Protein AF-U4UWJ4-F1 (afdb_monomer)

Structure (mmCIF, N/CA/C/O backbone):
data_AF-U4UWJ4-F1
#
_entry.id   AF-U4UWJ4-F1
#
loop_
_atom_site.group_PDB
_atom_site.id
_atom_site.type_symbol
_atom_site.label_atom_id
_atom_site.label_alt_id
_atom_site.label_comp_id
_atom_site.label_asym_id
_atom_site.label_entity_id
_atom_site.label_seq_id
_atom_site.pdbx_PDB_ins_code
_atom_site.Cartn_x
_atom_site.Cartn_y
_atom_site.Cartn_z
_atom_site.occupancy
_atom_site.B_iso_or_equiv
_atom_site.auth_seq_id
_atom_site.auth_comp_id
_atom_site.auth_asym_id
_atom_site.auth_atom_id
_atom_site.pdbx_PDB_model_num
ATOM 1 N N . MET A 1 1 ? 10.720 -5.783 -11.224 1.00 60.53 1 MET A N 1
ATOM 2 C CA . MET A 1 1 ? 9.541 -5.740 -10.336 1.00 60.53 1 MET A CA 1
ATOM 3 C C . MET A 1 1 ? 8.303 -5.555 -11.179 1.00 60.53 1 MET A C 1
ATOM 5 O O . MET A 1 1 ? 8.423 -4.921 -12.229 1.00 60.53 1 MET A O 1
ATOM 9 N N . PRO A 1 2 ? 7.151 -6.099 -10.766 1.00 63.72 2 PRO A N 1
ATOM 10 C CA . PRO A 1 2 ? 5.907 -5.846 -11.475 1.00 63.72 2 PRO A CA 1
ATOM 11 C C . PRO A 1 2 ? 5.625 -4.332 -11.503 1.00 63.72 2 PRO A C 1
ATOM 13 O O . PRO A 1 2 ? 5.924 -3.612 -10.550 1.00 63.72 2 PRO A O 1
ATOM 16 N N . HIS A 1 3 ? 5.117 -3.851 -12.639 1.00 68.00 3 HIS A N 1
ATOM 17 C CA . HIS A 1 3 ? 4.634 -2.475 -12.829 1.00 68.00 3 HIS A CA 1
ATOM 18 C C . HIS A 1 3 ? 5.666 -1.339 -12.682 1.00 68.00 3 HIS A C 1
ATOM 20 O O . HIS A 1 3 ? 5.296 -0.204 -12.399 1.00 68.00 3 HIS A O 1
ATOM 26 N N . GLY A 1 4 ? 6.963 -1.617 -12.857 1.00 71.25 4 GLY A N 1
ATOM 27 C CA . GLY A 1 4 ? 8.007 -0.579 -12.810 1.00 71.25 4 GLY A CA 1
ATOM 28 C C . GLY A 1 4 ? 8.296 -0.020 -11.411 1.00 71.25 4 GLY A C 1
ATOM 29 O O . GLY A 1 4 ? 9.042 0.944 -11.279 1.00 71.25 4 GLY A O 1
ATOM 30 N N . ILE A 1 5 ? 7.742 -0.635 -10.364 1.00 77.94 5 ILE A N 1
ATOM 31 C CA . ILE A 1 5 ? 7.975 -0.244 -8.970 1.00 77.94 5 ILE A CA 1
ATOM 32 C C . ILE A 1 5 ? 9.401 -0.642 -8.580 1.00 77.94 5 ILE A C 1
ATOM 34 O O . ILE A 1 5 ? 9.786 -1.791 -8.769 1.00 77.94 5 ILE A O 1
ATOM 38 N N . GLU A 1 6 ? 10.207 0.254 -8.015 1.00 79.12 6 GLU A N 1
ATOM 39 C CA . GLU A 1 6 ? 11.548 -0.139 -7.569 1.00 79.12 6 GLU A CA 1
ATOM 40 C C . GLU A 1 6 ? 11.476 -1.270 -6.522 1.00 79.12 6 GLU A C 1
ATOM 42 O O . GLU A 1 6 ? 10.643 -1.211 -5.618 1.00 79.12 6 GLU A O 1
ATOM 47 N N . PRO A 1 7 ? 12.352 -2.294 -6.583 1.00 78.81 7 PRO A N 1
ATOM 48 C CA . PRO A 1 7 ? 12.421 -3.374 -5.591 1.00 78.81 7 PRO A CA 1
ATOM 49 C C . PRO A 1 7 ? 12.356 -2.878 -4.150 1.00 78.81 7 PRO A C 1
ATOM 51 O O . PRO A 1 7 ? 11.627 -3.417 -3.317 1.00 78.81 7 PRO A O 1
ATOM 54 N N . LEU A 1 8 ? 13.132 -1.827 -3.893 1.00 79.69 8 LEU A N 1
ATOM 55 C CA . LEU A 1 8 ? 13.340 -1.216 -2.591 1.00 79.69 8 LEU A CA 1
ATOM 56 C C . LEU A 1 8 ? 12.312 -0.122 -2.282 1.00 79.69 8 LEU A C 1
ATOM 58 O O . LEU A 1 8 ? 12.345 0.440 -1.186 1.00 79.69 8 LEU A O 1
ATOM 62 N N . ALA A 1 9 ? 11.381 0.159 -3.198 1.00 82.12 9 ALA A N 1
ATOM 63 C CA . ALA A 1 9 ? 10.250 1.016 -2.894 1.00 82.12 9 ALA A CA 1
ATOM 64 C C . ALA A 1 9 ? 9.432 0.398 -1.759 1.00 82.12 9 ALA A C 1
ATOM 66 O O . ALA A 1 9 ? 9.338 -0.824 -1.599 1.00 82.12 9 ALA A O 1
ATOM 67 N N . ARG A 1 10 ? 8.832 1.263 -0.950 1.00 85.44 10 ARG A N 1
ATOM 68 C CA . ARG A 1 10 ? 7.936 0.852 0.126 1.00 85.44 10 ARG A CA 1
ATOM 69 C C . ARG A 1 10 ? 6.506 0.799 -0.390 1.00 85.44 10 ARG A C 1
ATOM 71 O O . ARG A 1 10 ? 6.108 1.631 -1.204 1.00 85.44 10 ARG A O 1
ATOM 78 N N . ALA A 1 11 ? 5.733 -0.142 0.131 1.00 88.31 11 ALA A N 1
ATOM 79 C CA . ALA A 1 11 ? 4.311 -0.265 -0.130 1.00 88.31 11 ALA A CA 1
ATOM 80 C C . ALA A 1 11 ? 3.544 -0.477 1.178 1.00 88.31 11 ALA A C 1
ATOM 82 O O . ALA A 1 11 ? 4.015 -1.176 2.079 1.00 88.31 11 ALA A O 1
ATOM 83 N N . VAL A 1 12 ? 2.367 0.137 1.262 1.00 91.38 12 VAL A N 1
ATOM 84 C CA . VAL A 1 12 ? 1.396 -0.083 2.333 1.00 91.38 12 VAL A CA 1
ATOM 85 C C . VAL A 1 12 ? 0.508 -1.238 1.919 1.00 91.38 12 VAL A C 1
ATOM 87 O O . VAL A 1 12 ? -0.174 -1.151 0.901 1.00 91.38 12 VAL A O 1
ATOM 90 N N . ARG A 1 13 ? 0.505 -2.308 2.703 1.00 92.50 13 ARG A N 1
ATOM 91 C CA . ARG A 1 13 ? -0.380 -3.449 2.525 1.00 92.50 13 ARG A CA 1
ATOM 92 C C . ARG A 1 13 ? -1.577 -3.329 3.454 1.00 92.50 13 ARG A C 1
ATOM 94 O O . ARG A 1 13 ? -1.409 -3.191 4.662 1.00 92.50 13 ARG A O 1
ATOM 101 N N . VAL A 1 14 ? -2.769 -3.498 2.897 1.00 93.25 14 VAL A N 1
ATOM 102 C CA . VAL A 1 14 ? -4.011 -3.701 3.646 1.00 93.25 14 VAL A CA 1
ATOM 103 C C . VAL A 1 14 ? -4.664 -4.975 3.127 1.00 93.25 14 VAL A C 1
ATOM 105 O O . VAL A 1 14 ? -5.050 -5.061 1.960 1.00 93.25 14 VAL A O 1
ATOM 108 N N . GLY A 1 15 ? -4.750 -6.002 3.974 1.00 91.38 15 GLY A N 1
ATOM 109 C CA . GLY A 1 15 ? -5.221 -7.322 3.548 1.00 91.38 15 GLY A CA 1
ATOM 110 C C . GLY A 1 15 ? -4.371 -7.883 2.401 1.00 91.38 15 GLY A C 1
ATOM 111 O O . GLY A 1 15 ? -3.159 -8.028 2.538 1.00 91.38 15 GLY A O 1
ATOM 112 N N . ASN A 1 16 ? -4.991 -8.194 1.262 1.00 91.94 16 ASN A N 1
ATOM 113 C CA . ASN A 1 16 ? -4.293 -8.714 0.076 1.00 91.94 16 ASN A CA 1
ATOM 114 C C . ASN A 1 16 ? -3.971 -7.633 -0.977 1.00 91.94 16 ASN A C 1
ATOM 116 O O . ASN A 1 16 ? -3.728 -7.944 -2.140 1.00 91.94 16 ASN A O 1
ATOM 120 N N . ARG A 1 17 ? -4.029 -6.352 -0.602 1.00 93.06 17 ARG A N 1
ATOM 121 C CA . ARG A 1 17 ? -3.802 -5.222 -1.509 1.00 93.06 17 ARG A CA 1
ATOM 122 C C . ARG A 1 17 ? -2.608 -4.404 -1.062 1.00 93.06 17 ARG A C 1
ATOM 124 O O . ARG A 1 17 ? -2.411 -4.244 0.141 1.00 93.06 17 ARG A O 1
ATOM 131 N N . ALA A 1 18 ? -1.850 -3.870 -2.015 1.00 92.94 18 ALA A N 1
ATOM 132 C CA . ALA A 1 18 ? -0.689 -3.036 -1.734 1.00 92.94 18 ALA A CA 1
ATOM 133 C C . ALA A 1 18 ? -0.675 -1.746 -2.556 1.00 92.94 18 ALA A C 1
ATOM 135 O O . ALA A 1 18 ? -0.790 -1.781 -3.778 1.00 92.94 18 ALA A O 1
ATOM 136 N N . TRP A 1 19 ? -0.448 -0.622 -1.879 1.00 92.12 19 TRP A N 1
ATOM 137 C CA . TRP A 1 19 ? -0.287 0.701 -2.473 1.00 92.12 19 TRP A CA 1
ATOM 138 C C . TRP A 1 19 ? 1.177 1.134 -2.355 1.00 92.12 19 TRP A C 1
ATOM 140 O O . TRP A 1 19 ? 1.681 1.268 -1.234 1.00 92.12 19 TRP A O 1
ATOM 150 N N . PRO A 1 20 ? 1.897 1.363 -3.465 1.00 88.88 20 PRO A N 1
ATOM 151 C CA . PRO A 1 20 ? 3.254 1.887 -3.401 1.00 88.88 20 PRO A CA 1
ATOM 152 C C . PRO A 1 20 ? 3.252 3.318 -2.852 1.00 88.88 20 PRO A C 1
ATOM 154 O O . PRO A 1 20 ? 2.441 4.149 -3.260 1.00 88.88 20 PRO A O 1
ATOM 157 N N . LEU A 1 21 ? 4.200 3.637 -1.966 1.00 83.12 21 LEU A N 1
ATOM 158 C CA . LEU A 1 21 ? 4.300 4.967 -1.349 1.00 83.12 21 LEU A CA 1
ATOM 159 C C . LEU A 1 21 ? 4.510 6.081 -2.384 1.00 83.12 21 LEU A C 1
ATOM 161 O O . LEU A 1 21 ? 4.118 7.219 -2.141 1.00 83.12 21 LEU A O 1
ATOM 165 N N . SER A 1 22 ? 5.059 5.756 -3.557 1.00 80.88 22 SER A N 1
ATOM 166 C CA . SER A 1 22 ? 5.197 6.689 -4.676 1.00 80.88 22 SER A CA 1
ATOM 167 C C . SER A 1 22 ? 3.864 7.304 -5.122 1.00 80.88 22 SER A C 1
ATOM 169 O O . SER A 1 22 ? 3.887 8.376 -5.716 1.00 80.88 22 SER A O 1
ATOM 171 N N . ARG A 1 23 ? 2.711 6.699 -4.790 1.00 83.75 23 ARG A N 1
ATOM 172 C CA . ARG A 1 23 ? 1.372 7.264 -5.043 1.00 83.75 23 ARG A CA 1
ATOM 173 C C . ARG A 1 23 ? 1.096 8.553 -4.261 1.00 83.75 23 ARG A C 1
ATOM 175 O O . ARG A 1 23 ? 0.297 9.362 -4.703 1.00 83.75 23 ARG A O 1
ATOM 182 N N . PHE A 1 24 ? 1.764 8.768 -3.128 1.00 80.00 24 PHE A N 1
ATOM 183 C CA . PHE A 1 24 ? 1.680 10.019 -2.361 1.00 80.00 24 PHE A CA 1
ATOM 184 C C . PHE A 1 24 ? 2.620 11.114 -2.905 1.00 80.00 24 PHE A C 1
ATOM 186 O O . PHE A 1 24 ? 2.730 12.201 -2.334 1.00 80.00 24 PHE A O 1
ATOM 193 N N . SER A 1 25 ? 3.330 10.848 -4.009 1.00 74.50 25 SER A N 1
ATOM 194 C CA . SER A 1 25 ? 4.150 11.865 -4.677 1.00 74.50 25 SER A CA 1
ATOM 195 C C . SER A 1 25 ? 3.264 12.942 -5.309 1.00 74.50 25 SER A C 1
ATOM 197 O O . SER A 1 25 ? 2.078 12.738 -5.547 1.00 74.50 25 SER A O 1
ATOM 199 N N . GLY A 1 26 ? 3.826 14.126 -5.564 1.00 70.94 26 GLY A N 1
ATOM 200 C CA . GLY A 1 26 ? 3.073 15.233 -6.172 1.00 70.94 26 GLY A CA 1
ATOM 201 C C . GLY A 1 26 ? 2.089 15.944 -5.233 1.00 70.94 26 GLY A C 1
ATOM 202 O O . GLY A 1 26 ? 1.333 16.796 -5.682 1.00 70.94 26 GLY A O 1
ATOM 203 N N . GLY A 1 27 ? 2.116 15.642 -3.931 1.00 73.12 27 GLY A N 1
ATOM 204 C CA . GLY A 1 27 ? 1.284 16.309 -2.920 1.00 73.12 27 GLY A CA 1
ATOM 205 C C . GLY A 1 27 ? -0.070 15.676 -2.660 1.00 73.12 27 GLY A C 1
ATOM 206 O O . GLY A 1 27 ? -0.918 16.276 -2.001 1.00 73.12 27 GLY A O 1
ATOM 207 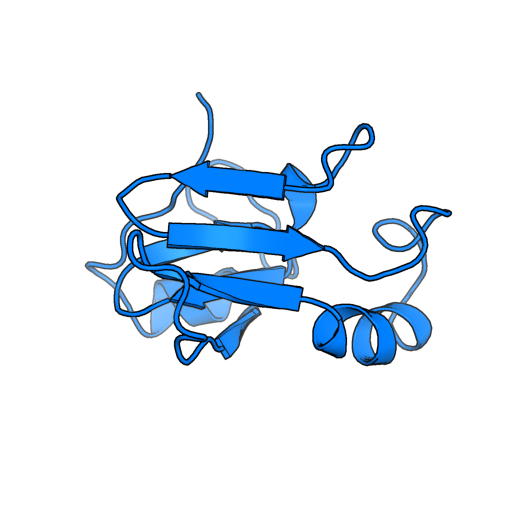N N . ILE A 1 28 ? -0.251 14.438 -3.109 1.00 82.12 28 ILE A N 1
ATOM 208 C CA . ILE A 1 28 ? -1.388 13.610 -2.727 1.00 82.12 28 ILE A CA 1
ATOM 209 C C . ILE A 1 28 ? -1.240 13.246 -1.244 1.00 82.12 28 ILE A C 1
ATOM 211 O O . ILE A 1 28 ? -0.244 12.655 -0.831 1.00 82.12 28 ILE A O 1
ATOM 215 N N . ARG A 1 29 ? -2.232 13.618 -0.428 1.00 83.56 29 ARG A N 1
ATOM 216 C CA . ARG A 1 29 ? -2.257 13.344 1.025 1.00 83.56 29 ARG A CA 1
ATOM 217 C C . ARG A 1 29 ? -3.252 12.256 1.409 1.00 83.56 29 ARG A C 1
ATOM 219 O O . ARG A 1 29 ? -3.174 11.718 2.508 1.00 83.56 29 ARG A O 1
ATOM 226 N N . GLU A 1 30 ? -4.187 11.946 0.521 1.00 88.62 30 GLU A N 1
ATOM 227 C CA . GLU A 1 30 ? -5.250 10.977 0.749 1.00 88.62 30 GLU A CA 1
ATOM 228 C C . GLU A 1 30 ? -5.512 10.197 -0.538 1.00 88.62 30 GLU A C 1
ATOM 230 O O . GLU A 1 30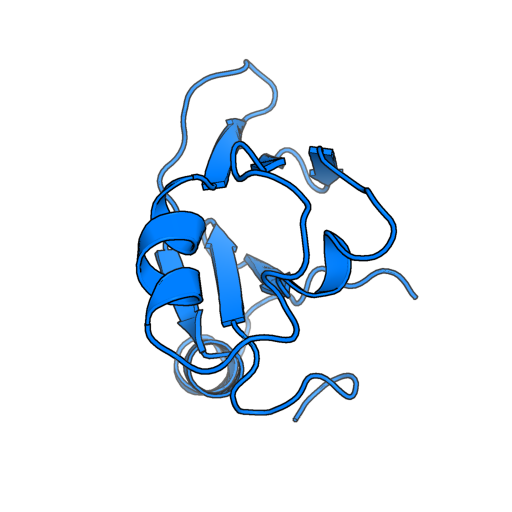 ? -5.612 10.786 -1.613 1.00 88.62 30 GLU A O 1
ATOM 235 N N . ILE A 1 31 ? -5.628 8.878 -0.414 1.00 89.38 31 ILE A N 1
ATOM 236 C CA . ILE A 1 31 ? -5.990 7.960 -1.49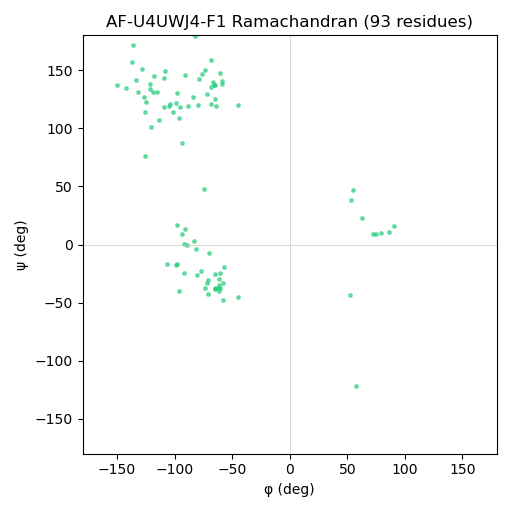1 1.00 89.38 31 ILE A CA 1
ATOM 237 C C . ILE A 1 31 ? -7.197 7.168 -1.010 1.00 89.38 31 ILE A C 1
ATOM 239 O O . ILE A 1 31 ? -7.129 6.515 0.029 1.00 89.38 31 ILE A O 1
ATOM 243 N N . LYS A 1 32 ? -8.301 7.222 -1.755 1.00 91.62 32 LYS A N 1
ATOM 244 C CA . LYS A 1 32 ? -9.509 6.438 -1.478 1.00 91.62 32 LYS A CA 1
ATOM 245 C C . LYS A 1 32 ? -9.713 5.445 -2.596 1.00 91.62 32 LYS A C 1
ATOM 247 O O . LYS A 1 32 ? -10.087 5.832 -3.698 1.00 91.62 32 LYS A O 1
ATOM 252 N N . GLU A 1 33 ? -9.459 4.177 -2.315 1.00 91.00 33 GLU A N 1
ATOM 253 C CA . GLU A 1 33 ? -9.530 3.149 -3.336 1.00 91.00 33 GLU A CA 1
ATOM 254 C C . GLU A 1 33 ? -9.935 1.801 -2.755 1.00 91.00 33 GLU A C 1
ATOM 256 O O . GLU A 1 33 ? -9.462 1.371 -1.704 1.00 91.00 33 GLU A O 1
ATOM 261 N N . ALA A 1 34 ? -10.831 1.121 -3.470 1.00 89.25 34 ALA A N 1
ATOM 262 C CA . ALA A 1 34 ? -11.278 -0.228 -3.153 1.00 89.25 34 ALA A CA 1
ATOM 263 C C . ALA A 1 34 ? -11.787 -0.402 -1.699 1.00 89.25 34 ALA A C 1
ATOM 265 O O . ALA A 1 34 ? -11.550 -1.433 -1.068 1.00 89.25 34 ALA A O 1
ATOM 266 N N . GLY A 1 35 ? -12.486 0.613 -1.181 1.00 89.62 35 GLY A N 1
ATOM 267 C CA . GLY A 1 35 ? -13.051 0.629 0.173 1.00 89.62 35 GLY A CA 1
ATOM 268 C C . GLY A 1 35 ? -12.045 0.947 1.285 1.00 89.62 35 GLY A C 1
ATOM 269 O O . GLY A 1 35 ? -12.360 0.808 2.463 1.00 89.62 35 GLY A O 1
ATOM 270 N N . VAL A 1 36 ? -10.827 1.368 0.930 1.00 92.88 36 VAL A N 1
ATOM 271 C CA . VAL A 1 36 ? -9.789 1.779 1.878 1.00 92.88 36 VAL A CA 1
ATOM 272 C C . VAL A 1 36 ? -9.416 3.236 1.635 1.00 92.88 36 VAL A C 1
ATOM 274 O O . VAL A 1 36 ? -9.135 3.645 0.510 1.00 92.88 36 VAL A O 1
ATOM 277 N N . THR A 1 37 ? -9.377 4.016 2.708 1.00 93.25 37 THR A N 1
ATOM 278 C CA . THR A 1 37 ? -8.820 5.367 2.727 1.00 93.25 37 THR A CA 1
ATOM 279 C C . THR A 1 37 ? -7.429 5.312 3.340 1.00 93.25 37 THR A C 1
ATOM 281 O O . THR A 1 37 ? -7.290 5.012 4.525 1.00 93.25 37 THR A O 1
ATOM 284 N N . LEU A 1 38 ? -6.399 5.602 2.550 1.00 90.81 38 LEU A N 1
ATOM 285 C CA . LEU A 1 38 ? -5.038 5.792 3.029 1.00 90.81 38 LEU A CA 1
ATOM 286 C C . LEU A 1 38 ? -4.759 7.288 3.161 1.00 90.81 38 LEU A C 1
ATOM 288 O O . LEU A 1 38 ? -4.835 8.028 2.182 1.00 90.81 38 LEU A O 1
ATOM 292 N N . THR A 1 39 ? -4.396 7.730 4.357 1.00 88.81 39 THR A N 1
ATOM 293 C CA . THR A 1 39 ? -4.049 9.120 4.652 1.00 88.81 39 THR A CA 1
ATOM 294 C C . THR A 1 39 ? -2.587 9.203 5.059 1.00 88.81 39 THR A C 1
ATOM 296 O O . THR A 1 39 ? -2.117 8.453 5.915 1.00 88.81 39 THR A O 1
ATOM 299 N N . TRP A 1 40 ? -1.866 10.140 4.456 1.00 83.44 40 TRP A N 1
ATOM 300 C CA . TRP A 1 40 ? -0.490 10.456 4.798 1.00 83.44 40 TRP A CA 1
ATOM 301 C C . TRP A 1 40 ? -0.451 11.639 5.772 1.00 83.44 40 TRP A C 1
ATOM 303 O O . TRP A 1 40 ? -0.698 12.786 5.388 1.00 83.44 40 TRP A O 1
ATOM 313 N N . GLU A 1 41 ? -0.108 11.376 7.035 1.00 75.19 41 GLU A N 1
ATOM 314 C CA . GLU A 1 41 ? 0.031 12.408 8.075 1.00 75.19 41 GLU A CA 1
ATOM 315 C C . GLU A 1 41 ? 1.468 12.961 8.188 1.00 75.19 41 GLU A C 1
ATOM 317 O O . GLU A 1 41 ? 1.743 13.835 9.007 1.00 75.19 41 GLU A O 1
ATOM 322 N N . GLY A 1 42 ? 2.410 12.490 7.363 1.00 66.06 42 GLY A N 1
ATOM 323 C CA . GLY A 1 42 ? 3.789 12.983 7.371 1.00 66.06 42 GLY A CA 1
ATOM 324 C C . GLY A 1 42 ? 3.946 14.348 6.687 1.00 66.06 42 GLY A C 1
ATOM 325 O O . GLY A 1 42 ? 3.307 14.634 5.675 1.00 66.06 42 GLY A O 1
ATOM 326 N N . GLU A 1 43 ? 4.862 15.191 7.170 1.00 57.78 43 GLU A N 1
ATOM 327 C CA . GLU A 1 43 ? 5.194 16.449 6.486 1.00 57.78 43 GLU A CA 1
ATOM 328 C C . GLU A 1 43 ? 5.815 16.181 5.105 1.00 57.78 43 GLU A C 1
ATOM 330 O O . GLU A 1 43 ? 6.876 15.546 4.982 1.00 57.78 43 GLU A O 1
ATOM 335 N N . GLN A 1 44 ? 5.119 16.685 4.082 1.00 51.69 44 GLN A N 1
ATOM 336 C CA . GLN A 1 44 ? 5.352 16.554 2.642 1.00 51.69 44 GLN A CA 1
ATOM 337 C C . GLN A 1 44 ? 6.535 17.411 2.155 1.00 51.69 44 GLN A C 1
ATOM 339 O O . GLN A 1 44 ? 6.445 18.120 1.160 1.00 51.69 44 GLN A O 1
ATOM 344 N N . SER A 1 45 ? 7.666 17.343 2.848 1.00 43.16 45 SER A N 1
ATOM 345 C CA . SER A 1 45 ? 8.910 17.942 2.373 1.00 43.16 45 SER A CA 1
ATOM 346 C C . SER A 1 45 ? 9.944 16.836 2.239 1.00 43.16 45 SER A C 1
ATOM 348 O O . SER A 1 45 ? 10.494 16.352 3.229 1.00 43.16 45 SER A O 1
ATOM 350 N N . SER A 1 46 ? 10.140 16.392 0.996 1.00 45.22 46 SER A N 1
ATOM 351 C CA . SER A 1 46 ? 11.275 15.577 0.549 1.00 45.22 46 SER A CA 1
ATOM 352 C C . SER A 1 46 ? 11.513 14.270 1.335 1.00 45.22 46 SER A C 1
ATOM 354 O O . SER A 1 46 ? 1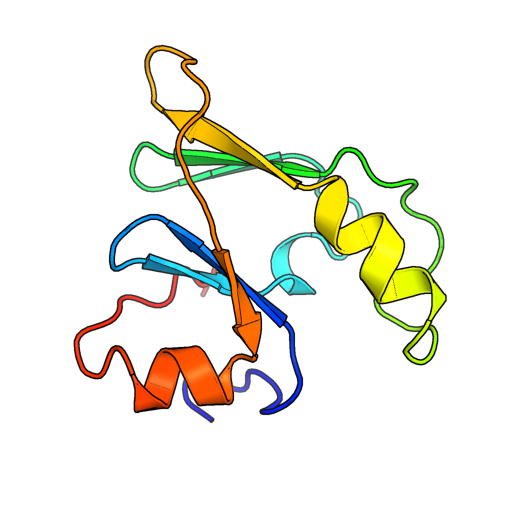2.618 13.981 1.784 1.00 45.22 46 SER A O 1
ATOM 356 N N . ALA A 1 47 ? 10.464 13.475 1.578 1.00 47.12 47 ALA A N 1
ATOM 357 C CA . ALA A 1 47 ? 10.586 12.193 2.291 1.00 47.12 47 ALA A CA 1
ATOM 358 C C . ALA A 1 47 ? 10.808 10.985 1.365 1.00 47.12 47 ALA A C 1
ATOM 360 O O . ALA A 1 47 ? 11.360 9.987 1.816 1.00 47.12 47 ALA A O 1
ATOM 361 N N . LEU A 1 48 ? 10.392 11.068 0.095 1.00 52.72 48 LEU A N 1
ATOM 362 C CA . LEU A 1 48 ? 10.622 9.995 -0.881 1.00 52.72 48 LEU A CA 1
ATOM 363 C C . LEU A 1 48 ? 12.070 9.981 -1.410 1.00 52.72 48 LEU A C 1
ATOM 365 O O . LEU A 1 48 ? 12.541 8.942 -1.850 1.00 52.72 48 LEU A O 1
ATOM 369 N N . ASP A 1 49 ? 12.759 11.124 -1.332 1.00 49.06 49 ASP A N 1
ATOM 370 C CA . ASP A 1 49 ? 14.074 11.371 -1.943 1.00 49.06 49 ASP A CA 1
ATOM 371 C C . ASP A 1 49 ? 15.250 11.209 -0.954 1.00 49.06 49 ASP A C 1
ATOM 373 O O . ASP A 1 49 ? 16.396 11.018 -1.350 1.00 49.06 49 ASP A O 1
ATOM 377 N N . GLN A 1 50 ? 14.990 11.238 0.362 1.00 44.19 50 GLN A N 1
ATOM 378 C CA . GLN A 1 50 ? 16.049 11.299 1.375 1.00 44.19 50 GLN A CA 1
ATOM 379 C C . GLN A 1 50 ? 16.305 9.959 2.082 1.00 44.19 50 GLN A C 1
ATOM 381 O O . GLN A 1 50 ? 15.449 9.370 2.743 1.00 44.19 50 GLN A O 1
ATOM 386 N N . THR A 1 51 ? 17.553 9.517 1.954 1.00 45.53 51 THR A N 1
ATOM 387 C CA . THR A 1 51 ? 18.133 8.244 2.393 1.00 45.53 51 THR A CA 1
ATOM 388 C C . THR A 1 51 ? 17.757 7.783 3.827 1.00 45.53 51 THR A C 1
ATOM 390 O O . THR A 1 51 ? 18.026 8.430 4.840 1.00 45.53 51 THR A O 1
ATOM 393 N N . SER A 1 52 ? 17.121 6.605 3.882 1.00 52.88 52 SER A N 1
ATOM 394 C CA . SER A 1 52 ? 16.963 5.597 4.958 1.00 52.88 52 SER A CA 1
ATOM 395 C C . SER A 1 52 ? 16.448 5.946 6.370 1.00 52.88 52 SER A C 1
ATOM 397 O O . SER A 1 52 ? 15.633 5.184 6.898 1.00 52.88 52 SER A O 1
ATOM 399 N N . ILE A 1 53 ? 16.867 7.026 7.036 1.00 45.88 53 ILE A N 1
ATOM 400 C CA . ILE A 1 53 ? 16.579 7.193 8.484 1.00 45.88 53 ILE A CA 1
ATOM 401 C C . ILE A 1 53 ? 15.338 8.064 8.741 1.00 45.88 53 ILE A C 1
ATOM 403 O O . ILE A 1 53 ? 14.506 7.728 9.586 1.00 45.88 53 ILE A O 1
ATOM 407 N N . ALA A 1 54 ? 15.149 9.138 7.968 1.00 50.47 54 ALA A N 1
ATOM 408 C CA . ALA A 1 54 ? 13.964 9.997 8.076 1.00 50.47 54 ALA A CA 1
ATOM 409 C C . ALA A 1 54 ? 12.690 9.311 7.545 1.00 50.47 54 ALA A C 1
ATOM 411 O O . ALA A 1 54 ? 11.598 9.542 8.067 1.00 50.47 54 ALA A O 1
ATOM 412 N N . VAL A 1 55 ? 12.834 8.420 6.555 1.00 54.50 55 VAL A N 1
ATOM 413 C CA . VAL A 1 55 ? 11.711 7.693 5.945 1.00 54.50 55 VAL A CA 1
ATOM 414 C C . VAL A 1 55 ? 11.041 6.749 6.949 1.00 54.50 55 VAL A C 1
ATOM 416 O O . VAL A 1 55 ? 9.820 6.682 7.006 1.00 54.50 55 VAL A O 1
ATOM 419 N N . SER A 1 56 ? 11.822 6.104 7.825 1.00 49.88 56 SER A N 1
ATOM 420 C CA . SER A 1 56 ? 11.333 5.109 8.792 1.00 49.88 56 SER A CA 1
ATOM 421 C C . SER A 1 56 ? 10.385 5.701 9.842 1.00 49.88 56 SER A C 1
ATOM 423 O O . SER A 1 56 ? 9.375 5.090 10.176 1.00 49.88 56 SER A O 1
ATOM 425 N N . ARG A 1 57 ? 10.654 6.925 10.319 1.00 52.81 57 ARG A N 1
ATOM 426 C CA . ARG A 1 57 ? 9.755 7.643 11.243 1.00 52.81 57 ARG A CA 1
ATOM 427 C C . ARG A 1 57 ? 8.488 8.140 10.540 1.00 52.81 57 ARG A C 1
ATOM 429 O O . ARG A 1 57 ? 7.432 8.183 11.157 1.00 52.81 57 ARG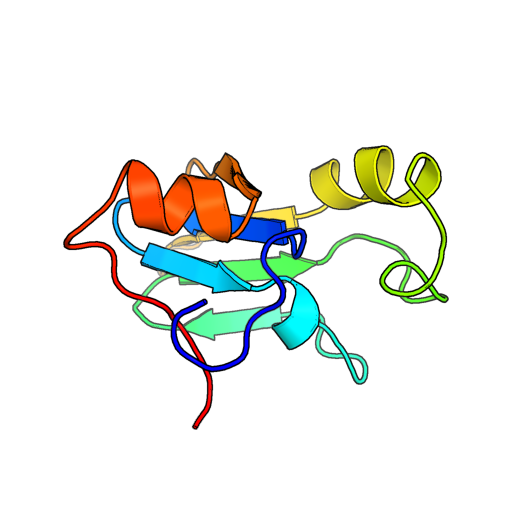 A O 1
ATOM 436 N N . LYS A 1 58 ? 8.590 8.513 9.261 1.00 58.28 58 LYS A N 1
ATOM 437 C CA . LYS A 1 58 ? 7.466 9.041 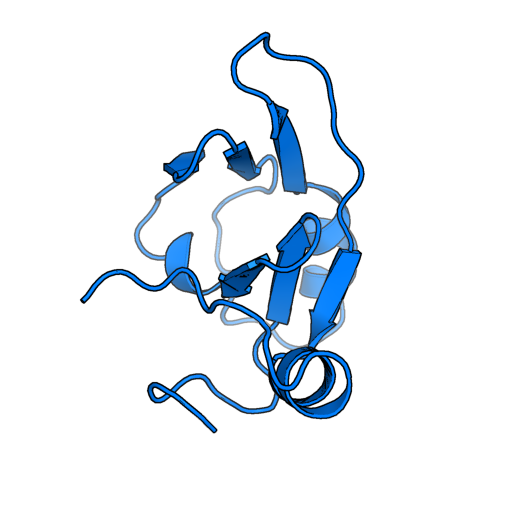8.473 1.00 58.28 58 LYS A CA 1
ATOM 438 C C . LYS A 1 58 ? 6.541 7.945 7.934 1.00 58.28 58 LYS A C 1
ATOM 440 O O . LYS A 1 58 ? 5.355 8.193 7.782 1.00 58.28 58 LYS A O 1
ATOM 445 N N . ILE A 1 59 ? 7.049 6.727 7.737 1.00 60.53 59 ILE A N 1
ATOM 446 C CA . ILE A 1 59 ? 6.243 5.532 7.439 1.00 60.53 59 ILE A CA 1
ATOM 447 C C . ILE A 1 59 ? 5.201 5.266 8.543 1.00 60.53 59 ILE A C 1
ATOM 449 O O . ILE A 1 59 ? 4.090 4.846 8.240 1.00 60.53 59 ILE A O 1
ATOM 453 N N . ALA A 1 60 ? 5.518 5.581 9.804 1.00 58.88 60 ALA A N 1
ATOM 454 C CA . ALA A 1 60 ? 4.584 5.453 10.927 1.00 58.88 60 ALA A CA 1
ATOM 455 C C . ALA A 1 60 ? 3.431 6.480 10.908 1.00 58.88 60 ALA A C 1
ATOM 457 O O . ALA A 1 60 ? 2.530 6.392 11.736 1.00 58.88 60 ALA A O 1
ATOM 458 N N . ALA A 1 61 ? 3.455 7.455 9.995 1.00 73.19 61 ALA A N 1
ATOM 459 C CA . ALA A 1 61 ? 2.419 8.479 9.862 1.00 73.19 61 ALA A CA 1
ATOM 460 C C . ALA A 1 61 ? 1.337 8.108 8.831 1.00 73.19 61 ALA A C 1
ATOM 462 O O . ALA A 1 61 ? 0.530 8.955 8.455 1.00 73.19 61 ALA A O 1
ATOM 463 N N . ILE A 1 62 ? 1.337 6.874 8.321 1.00 84.75 62 ILE A N 1
ATOM 464 C CA . ILE A 1 62 ? 0.287 6.402 7.420 1.00 84.75 62 ILE A CA 1
ATOM 465 C C . ILE A 1 62 ? -0.885 5.916 8.264 1.00 84.75 62 ILE A C 1
ATOM 467 O O . ILE A 1 62 ? -0.727 5.061 9.134 1.00 84.75 62 ILE A O 1
ATOM 471 N N . ARG A 1 63 ? -2.074 6.440 7.979 1.00 89.06 63 ARG A N 1
ATOM 472 C CA . ARG A 1 63 ? -3.328 5.905 8.501 1.00 89.06 63 ARG A CA 1
ATOM 473 C C . ARG A 1 63 ? -4.123 5.234 7.410 1.00 89.06 63 ARG A C 1
ATOM 475 O O . ARG A 1 63 ? -4.171 5.705 6.280 1.00 89.06 63 ARG A O 1
ATOM 482 N N . THR A 1 64 ? -4.783 4.154 7.785 1.00 91.94 64 THR A N 1
ATOM 483 C CA . THR A 1 64 ? -5.648 3.372 6.912 1.00 91.94 64 THR A CA 1
ATOM 484 C C . THR A 1 64 ? -7.003 3.242 7.575 1.00 91.94 64 THR A C 1
ATOM 486 O O . THR A 1 64 ? -7.083 2.822 8.729 1.00 91.94 64 THR A O 1
ATOM 489 N N . ARG A 1 65 ? -8.064 3.609 6.860 1.00 94.12 65 ARG A N 1
ATOM 490 C CA . ARG A 1 65 ? -9.449 3.520 7.331 1.00 94.12 65 ARG A CA 1
ATOM 491 C C . ARG A 1 65 ? -10.331 2.784 6.334 1.00 94.12 65 ARG A C 1
ATOM 493 O O . ARG A 1 65 ? -10.060 2.841 5.137 1.00 94.12 65 ARG A O 1
ATOM 500 N N . ASP A 1 66 ? -11.375 2.122 6.816 1.00 92.19 66 ASP A N 1
ATOM 501 C CA . ASP A 1 66 ? -12.422 1.560 5.956 1.00 92.19 66 ASP A CA 1
ATOM 502 C C . ASP A 1 66 ? -13.476 2.616 5.553 1.00 92.19 66 ASP A C 1
ATOM 504 O O . ASP A 1 66 ? -13.392 3.779 5.953 1.00 92.19 66 ASP A O 1
ATOM 508 N N . GLU A 1 67 ? -14.474 2.224 4.757 1.00 89.25 67 GLU A N 1
ATOM 509 C CA . GLU A 1 67 ? -15.558 3.100 4.277 1.00 89.25 67 GLU A CA 1
ATOM 510 C C . GLU A 1 67 ? -16.428 3.690 5.397 1.00 89.25 67 GLU A C 1
ATOM 512 O O . GLU A 1 67 ? -16.925 4.808 5.267 1.00 89.25 67 GLU A O 1
ATOM 517 N N . ALA A 1 68 ? -16.580 2.981 6.515 1.00 90.00 68 ALA A N 1
ATOM 518 C CA . ALA A 1 68 ? -17.237 3.470 7.722 1.00 90.00 68 ALA A CA 1
ATOM 519 C C . ALA A 1 68 ? -16.316 4.348 8.592 1.00 90.00 68 ALA A C 1
ATOM 521 O O . ALA A 1 68 ? -16.764 4.906 9.593 1.00 90.00 68 ALA A O 1
ATOM 522 N N . GLY A 1 69 ? -15.044 4.507 8.209 1.00 89.19 69 GLY A N 1
ATOM 523 C CA . GLY A 1 69 ? -14.084 5.389 8.867 1.00 89.19 69 GLY A CA 1
ATOM 524 C C . GLY A 1 69 ? -13.344 4.775 10.056 1.00 89.19 69 GLY A C 1
ATOM 525 O O . GLY A 1 69 ? -12.659 5.520 10.759 1.00 89.19 69 GLY A O 1
ATOM 526 N N . ASN A 1 70 ? -13.437 3.462 10.290 1.00 91.31 70 ASN A N 1
ATOM 527 C CA . ASN A 1 70 ? -12.690 2.814 11.369 1.00 91.31 70 ASN A CA 1
ATOM 528 C C . ASN A 1 70 ? -11.239 2.588 10.942 1.00 91.31 70 ASN A C 1
ATOM 530 O O . ASN A 1 70 ? -10.969 2.245 9.791 1.00 91.31 70 ASN A O 1
ATOM 534 N N . ASP A 1 71 ? -10.294 2.762 11.869 1.00 90.06 71 ASP A N 1
ATOM 535 C CA . ASP A 1 71 ? -8.890 2.443 11.616 1.00 90.06 71 ASP A CA 1
ATOM 536 C C . ASP A 1 71 ? -8.734 0.928 11.380 1.00 90.06 71 ASP A C 1
ATOM 538 O O . ASP A 1 71 ? -9.122 0.099 12.206 1.00 90.06 71 ASP A O 1
ATOM 542 N N . ILE A 1 72 ? -8.142 0.569 10.242 1.00 92.12 72 ILE A N 1
ATOM 543 C CA . ILE A 1 72 ? -7.860 -0.818 9.862 1.00 92.12 72 ILE A CA 1
ATOM 544 C C . ILE A 1 72 ? -6.364 -1.096 9.938 1.00 92.12 72 ILE A C 1
ATOM 546 O O . ILE A 1 72 ? -5.543 -0.210 9.701 1.00 92.12 72 ILE A O 1
ATOM 550 N N . ALA A 1 73 ? -6.003 -2.341 10.251 1.00 91.25 73 ALA A N 1
ATOM 551 C CA . ALA A 1 73 ? -4.608 -2.753 10.311 1.00 91.25 73 ALA A CA 1
ATOM 552 C C . ALA A 1 73 ? -3.947 -2.683 8.925 1.00 91.25 73 ALA A C 1
ATOM 554 O O . ALA A 1 73 ? -4.516 -3.129 7.923 1.00 91.25 73 ALA A O 1
ATOM 555 N N . HIS A 1 74 ? -2.723 -2.167 8.892 1.00 91.25 74 HIS A N 1
ATOM 556 C CA . HIS A 1 74 ? -1.880 -2.141 7.706 1.00 91.25 74 HIS A CA 1
ATOM 557 C C . HIS A 1 74 ? -0.447 -2.525 8.062 1.00 91.25 74 HIS A C 1
ATOM 559 O O . HIS A 1 74 ? -0.007 -2.361 9.199 1.00 91.25 74 HIS A O 1
ATOM 565 N N . ASP A 1 75 ? 0.292 -2.987 7.060 1.00 89.88 75 ASP A N 1
ATOM 566 C CA . ASP A 1 75 ? 1.719 -3.269 7.161 1.00 89.88 75 ASP A CA 1
ATOM 567 C C . ASP A 1 75 ? 2.469 -2.439 6.129 1.00 89.88 75 ASP A C 1
ATOM 569 O O . ASP A 1 75 ? 2.053 -2.360 4.974 1.00 89.88 75 ASP A O 1
ATOM 573 N N . VAL A 1 76 ? 3.612 -1.868 6.502 1.00 86.94 76 VAL A N 1
ATOM 574 C CA . VAL A 1 76 ? 4.499 -1.224 5.528 1.00 86.94 76 VAL A CA 1
ATOM 575 C C . VAL A 1 76 ? 5.704 -2.109 5.280 1.00 86.94 76 VAL A C 1
ATOM 577 O O . VAL A 1 76 ? 6.493 -2.398 6.176 1.00 86.94 76 VAL A O 1
ATOM 580 N N . MET A 1 77 ? 5.862 -2.530 4.032 1.00 87.75 77 MET A N 1
ATOM 581 C CA . MET A 1 77 ? 6.899 -3.470 3.619 1.00 87.75 77 MET A CA 1
ATOM 582 C C . MET A 1 77 ? 7.565 -3.023 2.324 1.00 87.75 77 MET A C 1
ATOM 584 O O . MET A 1 77 ? 7.173 -2.035 1.704 1.00 87.75 77 MET A O 1
ATOM 588 N N . PHE A 1 78 ? 8.634 -3.711 1.938 1.00 87.50 78 PHE A N 1
ATOM 589 C CA . PHE A 1 78 ? 9.242 -3.495 0.631 1.00 87.50 78 PHE A CA 1
ATOM 590 C C . PHE A 1 78 ? 8.384 -4.090 -0.478 1.00 87.50 78 PHE A C 1
ATOM 592 O O . PHE A 1 78 ? 7.732 -5.118 -0.284 1.00 87.50 78 PHE A O 1
ATOM 599 N N . ALA A 1 79 ? 8.447 -3.483 -1.660 1.00 87.81 79 ALA A N 1
ATOM 600 C CA . ALA A 1 79 ? 7.675 -3.930 -2.801 1.00 87.81 79 ALA A CA 1
ATOM 601 C C . ALA A 1 79 ? 8.043 -5.359 -3.222 1.00 87.81 79 ALA A C 1
ATOM 603 O O . ALA A 1 79 ? 7.162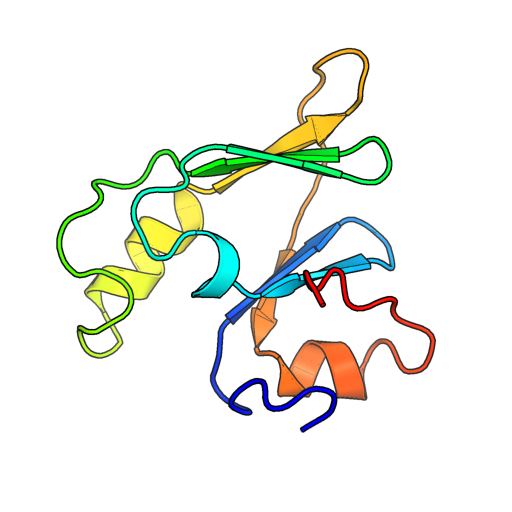 -6.179 -3.485 1.00 87.81 79 ALA A O 1
ATOM 604 N N . PHE A 1 80 ? 9.338 -5.691 -3.190 1.00 88.50 80 PHE A 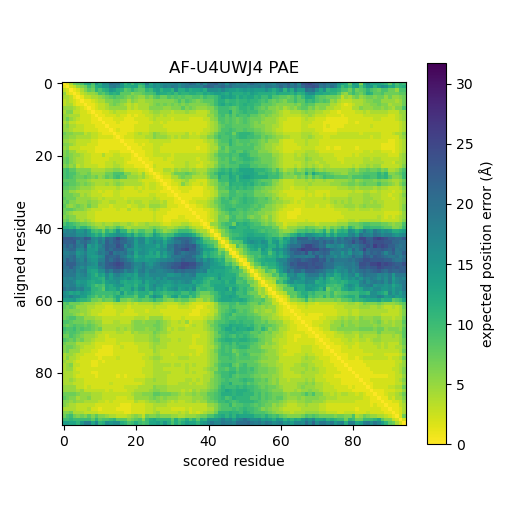N 1
ATOM 605 C CA . PHE A 1 80 ? 9.794 -7.058 -3.443 1.00 88.50 80 PHE A CA 1
ATOM 606 C C . PHE A 1 80 ? 9.230 -8.062 -2.427 1.00 88.50 80 PHE A C 1
ATOM 608 O O . PHE A 1 80 ? 8.905 -9.186 -2.797 1.00 88.50 80 PHE A O 1
ATOM 615 N N . ALA A 1 81 ? 9.107 -7.663 -1.155 1.00 90.00 81 ALA A N 1
ATOM 616 C CA . ALA A 1 81 ? 8.622 -8.535 -0.093 1.00 90.00 81 ALA A CA 1
ATOM 617 C C . ALA A 1 81 ? 7.126 -8.806 -0.266 1.00 90.00 81 ALA A C 1
ATOM 619 O O . ALA A 1 81 ? 6.710 -9.956 -0.176 1.00 90.00 81 ALA A O 1
ATOM 620 N N . PHE A 1 82 ? 6.334 -7.779 -0.598 1.00 90.62 82 PHE A N 1
ATOM 621 C CA . PHE A 1 82 ? 4.922 -7.987 -0.912 1.00 90.62 82 PHE A CA 1
ATOM 622 C C . PHE A 1 82 ? 4.757 -8.966 -2.078 1.00 90.62 82 PHE A C 1
ATOM 624 O O . PHE A 1 82 ? 4.023 -9.937 -1.965 1.00 90.62 82 PHE A O 1
ATOM 631 N N . HIS A 1 83 ? 5.509 -8.776 -3.163 1.00 88.69 83 HIS A N 1
ATOM 632 C CA . HIS A 1 83 ? 5.440 -9.674 -4.314 1.00 88.69 83 HIS A CA 1
ATOM 633 C C . HIS A 1 83 ? 5.855 -11.120 -3.987 1.00 88.69 83 HIS A C 1
ATOM 635 O O . HIS A 1 83 ? 5.261 -12.059 -4.507 1.00 88.69 83 HIS A O 1
ATOM 641 N N . ALA A 1 84 ? 6.857 -11.307 -3.124 1.00 90.31 84 ALA A N 1
ATOM 642 C CA . ALA A 1 84 ? 7.340 -12.633 -2.746 1.00 90.31 84 ALA A CA 1
ATOM 643 C C . ALA A 1 84 ? 6.383 -13.378 -1.800 1.00 90.31 84 ALA A C 1
ATOM 645 O O . ALA A 1 84 ? 6.240 -14.593 -1.911 1.00 90.31 84 ALA A O 1
ATOM 646 N N . PHE A 1 85 ? 5.747 -12.667 -0.865 1.00 90.44 85 PHE A N 1
ATOM 647 C CA . PHE A 1 85 ? 4.901 -13.269 0.171 1.00 90.44 85 PHE A CA 1
ATOM 648 C C . PHE A 1 85 ? 3.397 -13.235 -0.155 1.00 90.44 85 PHE A C 1
ATOM 650 O O . PHE A 1 85 ? 2.637 -13.994 0.441 1.00 90.44 85 PHE A O 1
ATOM 657 N N . TRP A 1 86 ? 2.970 -12.409 -1.114 1.00 91.69 86 TRP A N 1
ATOM 658 C CA . TRP A 1 86 ? 1.600 -12.333 -1.634 1.00 91.69 86 TRP A CA 1
ATOM 659 C C . TRP A 1 86 ? 1.611 -12.496 -3.160 1.00 91.69 86 TRP A C 1
ATOM 661 O O . TRP A 1 86 ? 1.465 -11.512 -3.889 1.00 91.69 86 TRP A O 1
ATOM 671 N N . PRO A 1 87 ? 1.790 -13.731 -3.664 1.00 85.94 87 PRO A N 1
ATOM 672 C CA . PRO A 1 87 ? 1.835 -13.992 -5.104 1.00 85.94 87 PRO A CA 1
ATOM 673 C C . PRO A 1 87 ? 0.520 -13.620 -5.808 1.00 85.94 87 PRO A C 1
ATOM 675 O O . PRO A 1 87 ? 0.554 -13.092 -6.916 1.00 85.94 87 PRO A O 1
ATOM 678 N N . ASP A 1 88 ? -0.620 -13.807 -5.134 1.00 90.00 88 ASP A N 1
ATOM 679 C CA . ASP A 1 88 ? -1.960 -13.395 -5.583 1.00 90.00 88 ASP A CA 1
ATOM 680 C C . ASP A 1 88 ? -2.346 -11.984 -5.096 1.00 90.00 88 ASP A C 1
ATOM 682 O O . ASP A 1 88 ? -3.519 -11.598 -5.101 1.00 90.00 88 ASP A O 1
ATOM 686 N N . GLY A 1 89 ? -1.374 -11.222 -4.591 1.00 88.81 89 GLY A N 1
ATOM 687 C CA . GLY A 1 89 ? -1.568 -9.871 -4.087 1.00 88.81 89 GLY A CA 1
ATOM 688 C C . GLY A 1 89 ? -1.943 -8.893 -5.195 1.00 88.81 89 GLY A C 1
ATOM 689 O O . GLY A 1 89 ? -1.377 -8.915 -6.288 1.00 88.81 89 GLY A O 1
ATOM 690 N N . VAL A 1 90 ? -2.877 -7.989 -4.903 1.00 91.94 90 VAL A N 1
ATOM 691 C CA . VAL A 1 90 ? -3.321 -6.977 -5.867 1.00 91.94 90 VAL A CA 1
ATOM 692 C C . VAL A 1 90 ? -2.557 -5.679 -5.644 1.00 91.94 90 VAL A C 1
ATOM 694 O O . VAL A 1 90 ? -2.642 -5.051 -4.586 1.00 91.94 90 VAL A O 1
ATOM 697 N N . TRP A 1 91 ? -1.816 -5.268 -6.668 1.00 90.62 91 TRP A N 1
ATOM 698 C CA . TRP A 1 91 ? -1.145 -3.977 -6.702 1.00 90.62 91 TRP A CA 1
ATOM 699 C C . TRP A 1 91 ? -2.131 -2.880 -7.070 1.00 90.62 91 TRP A C 1
ATOM 701 O O . TRP A 1 91 ? -2.727 -2.888 -8.143 1.00 90.62 91 TRP A O 1
ATOM 711 N N . MET A 1 92 ? -2.271 -1.925 -6.167 1.00 91.38 92 MET A N 1
ATOM 712 C CA . MET A 1 92 ? -3.143 -0.778 -6.317 1.00 91.38 92 MET A CA 1
ATOM 713 C C . MET A 1 92 ? -2.316 0.365 -6.899 1.00 91.38 92 MET A C 1
ATOM 715 O O . MET A 1 92 ? -1.651 1.135 -6.197 1.00 91.38 92 MET A O 1
ATOM 719 N N . ILE A 1 93 ? -2.261 0.378 -8.226 1.00 86.06 93 ILE A N 1
ATOM 720 C CA . ILE A 1 93 ? -1.517 1.338 -9.029 1.00 86.06 93 ILE A CA 1
ATOM 721 C C . ILE A 1 93 ? -2.482 2.061 -9.970 1.00 86.06 93 ILE A C 1
ATOM 723 O O . ILE A 1 93 ? -3.311 1.447 -10.627 1.00 86.06 93 ILE A O 1
ATOM 727 N N . GLU A 1 94 ? -2.358 3.377 -10.032 1.00 69.81 94 GLU A N 1
ATOM 728 C CA . GLU A 1 94 ? -2.937 4.216 -11.085 1.00 69.81 94 GLU A CA 1
ATOM 729 C C . GLU A 1 94 ? -2.191 3.896 -12.386 1.00 69.81 94 GLU A C 1
ATOM 731 O O . GLU A 1 94 ? -0.960 3.744 -12.373 1.00 69.81 94 GLU A O 1
ATOM 736 N N . ASN A 1 95 ? -2.967 3.751 -13.456 1.00 53.53 95 ASN A N 1
ATOM 737 C CA . ASN A 1 95 ? -2.528 3.377 -14.796 1.00 53.53 95 ASN A CA 1
ATOM 738 C C . ASN A 1 95 ? -1.930 4.555 -15.569 1.00 53.53 95 ASN A C 1
ATOM 740 O O . ASN A 1 95 ? -2.543 5.644 -15.528 1.00 53.53 95 ASN A O 1
#

Radius of gyration: 12.64 Å; Cα contacts (8 Å, |Δi|>4): 144; chains: 1; bounding box: 35×32×26 Å

Mean predicted aligned error: 7.14 Å

Solvent-accessible surface area (backbone atoms only — not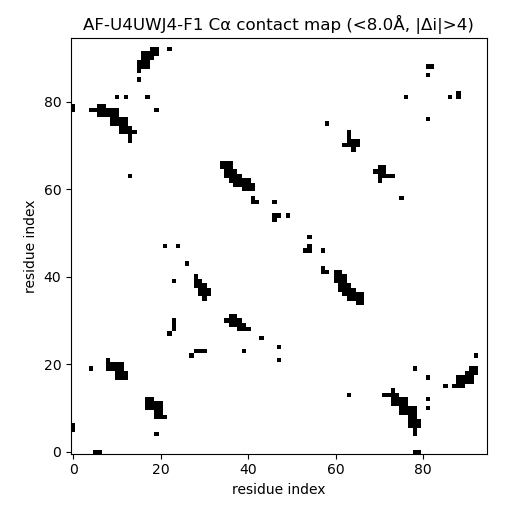 comparable to full-atom values): 5706 Å² total; per-residue (Å²): 99,79,93,79,46,54,54,83,37,48,21,44,29,46,89,63,33,33,35,50,56,73,71,45,52,97,77,46,48,66,46,79,55,97,61,34,35,40,34,56,69,47,79,92,67,69,52,94,80,44,79,77,66,66,35,60,66,42,61,72,30,58,46,41,22,39,81,89,63,50,80,48,80,68,47,80,43,39,41,49,53,49,52,71,77,34,78,89,43,43,75,59,68,90,130

Nearest PDB structures (foldseek):
  3mz2-assembly1_B  TM=3.957E-01  e=8.750E-01  Parabacteroides distasonis ATCC 8503
  7u65-assembly1_G  TM=4.073E-01  e=3.481E+00  Escherichia phage T7
  4ntq-assembly1_B  TM=2.952E-01  e=4.239E+00  Enterobacter cloacae subsp. cloacae ATCC 13047
  2zgs-assembly1_B  TM=2.812E-01  e=3.052E+00  Cyclocybe aegerita

pLDDT: mean 78.87, std 15.63, range [43.16, 94.12]

Sequence (95 aa):
MPHGIEPLARAVRVGNRAWPLSRFSGGIREIKEAGVTLTWEGEQSSALDQTSIAVSRKIAAIRTRDEAGNDIAHDVMFAFAFHAFWPDGVWMIEN

Foldseek 3Di:
DPPPADQQFKWKDAPLETETPCVCPPPNQWDQPPQKIKGQQADPDQLRPDDDDSVVVSVVRIFIAGNVGDTGDIDMDGPNVSCVVRVVGHYDDDD

Secondary structure (DSSP, 8-state):
-GGG--TT-EEEEETTEEEEGGGGGGG--EEEETTEEEEE-S--SSSSSS-THHHHHHHTTEEEEETT--B---EEEEHHHHHHH-TTPEE----